Protein AF-A0A0Q4FA44-F1 (afdb_monomer_lite)

Secondary structure (DSSP, 8-state):
-PPPPPPPSSPPPEE-SSS-EE-SSPPPHHHHHHHHHHHHHSTTEEEEE-SSS-TT-EEEEETTB-S-SSGGG-SSTTSS--SEEE--TTT--EEE---HHHHHHHHHH-----------PPP-

Sequence (124 aa):
MQHTASREGSRPPVSTEGPQRQLSERSTPELWGRLLAEVFALPGVVEGHSAVSPPSSRAVHLEDRSVELRPETSLAPGHRLESVHLHGVSDTSIHACLPARRGAELRVSGSPVVTEPDSRSPGP

Foldseek 3Di:
DDDFAFDDDDDFDWDPPAPIFTDDPADALVVLVVVVVVLCVDPQWDWDADPRDPRQKIATAGNVQQDDPDQLCAPDRPGGRRQKMAHDNVGGDIHGRDDPVVVVVCNTRVDDDDDDDPPDDDDD

Radius of gyration: 16.21 Å; chains: 1; bounding box: 34×56×30 Å

Structure (mmCIF, N/CA/C/O backbone):
data_AF-A0A0Q4FA44-F1
#
_entry.id   AF-A0A0Q4FA44-F1
#
loop_
_atom_site.group_PDB
_atom_site.id
_atom_site.type_symbol
_atom_site.label_atom_id
_atom_site.label_alt_id
_atom_site.label_comp_id
_atom_site.label_asym_id
_atom_site.label_entity_id
_atom_site.label_seq_id
_atom_site.pdbx_PDB_ins_code
_atom_site.Cartn_x
_atom_site.Cartn_y
_atom_site.Cartn_z
_atom_site.occupancy
_atom_site.B_iso_or_equiv
_atom_site.auth_seq_id
_atom_site.auth_comp_id
_atom_site.auth_asym_id
_atom_site.auth_atom_id
_atom_site.pdbx_PDB_model_num
ATOM 1 N N . MET A 1 1 ? 14.617 -18.171 14.331 1.00 35.94 1 MET A N 1
ATOM 2 C CA . MET A 1 1 ? 14.837 -16.800 13.820 1.00 35.94 1 MET A CA 1
ATOM 3 C C . MET A 1 1 ? 15.358 -16.939 12.404 1.00 35.94 1 MET A C 1
ATOM 5 O O . MET A 1 1 ? 16.396 -17.559 12.240 1.00 35.94 1 MET A O 1
ATOM 9 N N . GLN A 1 2 ? 14.617 -16.484 11.395 1.00 43.69 2 GLN A N 1
ATOM 10 C CA . GLN A 1 2 ? 15.074 -16.529 10.003 1.00 43.69 2 GLN A CA 1
ATOM 11 C C . GLN A 1 2 ? 15.569 -15.127 9.634 1.00 43.69 2 GLN A C 1
ATOM 13 O O . GLN A 1 2 ? 14.825 -14.161 9.789 1.00 43.69 2 GLN A O 1
ATOM 18 N N . HIS A 1 3 ? 16.841 -15.010 9.249 1.00 43.84 3 HIS A N 1
ATOM 19 C CA . HIS A 1 3 ? 17.426 -13.762 8.761 1.00 43.84 3 HIS A CA 1
ATOM 20 C C . HIS A 1 3 ? 16.942 -13.509 7.332 1.00 43.84 3 HIS A C 1
ATOM 22 O O . HIS A 1 3 ? 17.128 -14.349 6.455 1.00 43.84 3 HIS A O 1
ATOM 28 N N . THR A 1 4 ? 16.330 -12.350 7.103 1.00 54.53 4 THR A N 1
ATOM 29 C CA . THR A 1 4 ? 16.088 -11.828 5.759 1.00 54.53 4 THR A CA 1
ATOM 30 C C . THR A 1 4 ? 17.407 -11.303 5.187 1.00 54.53 4 THR A C 1
ATOM 32 O O . THR A 1 4 ? 18.195 -10.686 5.906 1.00 54.53 4 THR A O 1
ATOM 35 N N . ALA A 1 5 ? 17.684 -11.581 3.911 1.00 59.22 5 ALA A N 1
ATOM 36 C CA . ALA A 1 5 ? 18.852 -11.023 3.234 1.00 59.22 5 ALA A CA 1
ATOM 37 C C . ALA A 1 5 ? 18.716 -9.494 3.131 1.00 59.22 5 ALA A C 1
ATOM 39 O O . ALA A 1 5 ? 17.612 -8.978 2.965 1.00 59.22 5 ALA A O 1
ATOM 40 N N . SER A 1 6 ? 19.829 -8.768 3.244 1.00 67.50 6 SER A N 1
ATOM 41 C CA . SER A 1 6 ? 19.837 -7.324 2.998 1.00 67.50 6 SER A CA 1
ATOM 42 C C . SER A 1 6 ? 19.511 -7.038 1.533 1.00 67.50 6 SER A C 1
ATOM 44 O O . SER A 1 6 ? 19.955 -7.766 0.646 1.00 67.50 6 SER A O 1
ATOM 46 N N . ARG A 1 7 ? 18.775 -5.955 1.270 1.00 70.56 7 ARG A N 1
ATOM 47 C CA . ARG A 1 7 ? 18.496 -5.509 -0.097 1.00 70.56 7 ARG A CA 1
ATOM 48 C C . ARG A 1 7 ? 19.800 -5.106 -0.782 1.00 70.56 7 ARG A C 1
ATOM 50 O O . ARG A 1 7 ? 20.504 -4.220 -0.296 1.00 70.56 7 ARG A O 1
ATOM 57 N N . GLU A 1 8 ? 20.089 -5.712 -1.924 1.00 72.25 8 GLU A N 1
ATOM 58 C CA . GLU A 1 8 ? 21.205 -5.302 -2.774 1.00 72.25 8 GLU A CA 1
ATOM 59 C C . GLU A 1 8 ? 20.810 -4.106 -3.660 1.00 72.25 8 GLU A C 1
ATOM 61 O O . GLU A 1 8 ? 19.656 -3.957 -4.061 1.00 72.25 8 GLU A O 1
ATOM 66 N N . GLY A 1 9 ? 21.778 -3.237 -3.965 1.00 75.19 9 GLY A N 1
ATOM 67 C CA . GLY A 1 9 ? 21.604 -2.105 -4.881 1.00 75.19 9 GLY A CA 1
ATOM 68 C C . GLY A 1 9 ? 21.220 -0.763 -4.237 1.00 75.19 9 GLY A C 1
ATOM 69 O O . GLY A 1 9 ? 20.848 -0.658 -3.064 1.00 75.19 9 GLY A O 1
ATOM 70 N N . SER A 1 10 ? 21.330 0.302 -5.036 1.00 78.12 10 SER A N 1
ATOM 71 C CA . SER A 1 10 ? 21.013 1.688 -4.656 1.00 78.12 10 SER A CA 1
ATOM 72 C C . SER A 1 10 ? 19.515 1.901 -4.466 1.00 78.12 10 SER A C 1
ATOM 74 O O . SER A 1 10 ? 18.706 1.181 -5.047 1.00 78.12 10 SER A O 1
ATOM 76 N N . ARG A 1 11 ? 19.117 2.875 -3.637 1.00 78.75 11 ARG A N 1
ATOM 77 C CA . ARG A 1 11 ? 17.696 3.219 -3.451 1.00 78.75 11 ARG A CA 1
ATOM 78 C C . ARG A 1 11 ? 17.055 3.536 -4.816 1.00 78.75 11 ARG A C 1
ATOM 80 O O . ARG A 1 11 ? 17.632 4.357 -5.532 1.00 78.75 11 ARG A O 1
ATOM 87 N N . PRO A 1 12 ? 15.883 2.964 -5.153 1.00 80.81 12 PRO A N 1
ATOM 88 C CA . PRO A 1 12 ? 15.258 3.217 -6.443 1.00 80.81 12 PRO A CA 1
ATOM 89 C C . PRO A 1 12 ? 14.901 4.704 -6.596 1.00 80.81 12 PRO A C 1
ATOM 91 O O . PRO A 1 12 ? 14.442 5.318 -5.621 1.00 80.81 12 PRO A O 1
ATOM 94 N N . PRO A 1 13 ? 15.071 5.301 -7.787 1.00 84.75 13 PRO A N 1
ATOM 95 C CA . PRO A 1 13 ? 14.519 6.609 -8.097 1.00 84.75 13 PRO A CA 1
ATOM 96 C C . PRO A 1 13 ? 12.993 6.622 -7.956 1.00 84.75 13 PRO A C 1
ATOM 98 O O . PRO A 1 13 ? 12.282 5.709 -8.389 1.00 84.75 13 PRO A O 1
ATOM 101 N N . VAL A 1 14 ? 12.493 7.713 -7.383 1.00 86.00 14 VAL A N 1
ATOM 102 C CA . VAL A 1 14 ? 11.065 8.004 -7.242 1.00 86.00 14 VAL A CA 1
ATOM 103 C C . VAL A 1 14 ? 10.779 9.378 -7.833 1.00 86.00 14 VAL A C 1
ATOM 105 O O . VAL A 1 14 ? 11.627 10.267 -7.759 1.00 86.00 14 VAL A O 1
ATOM 108 N N . SER A 1 15 ? 9.594 9.556 -8.410 1.00 83.44 15 SER A N 1
ATOM 109 C CA . SER A 1 15 ? 9.085 10.887 -8.741 1.00 83.44 15 SER A CA 1
ATOM 110 C C . SER A 1 15 ? 8.338 11.458 -7.545 1.00 83.44 15 SER A C 1
ATOM 112 O O . SER A 1 15 ? 7.604 10.733 -6.872 1.00 83.44 15 SER A O 1
ATOM 114 N N . THR A 1 16 ? 8.509 12.756 -7.317 1.00 81.62 16 THR A N 1
ATOM 115 C CA . THR A 1 16 ? 7.708 13.568 -6.390 1.00 81.62 16 THR A CA 1
ATOM 116 C C . THR A 1 16 ? 6.903 14.644 -7.124 1.00 81.62 16 T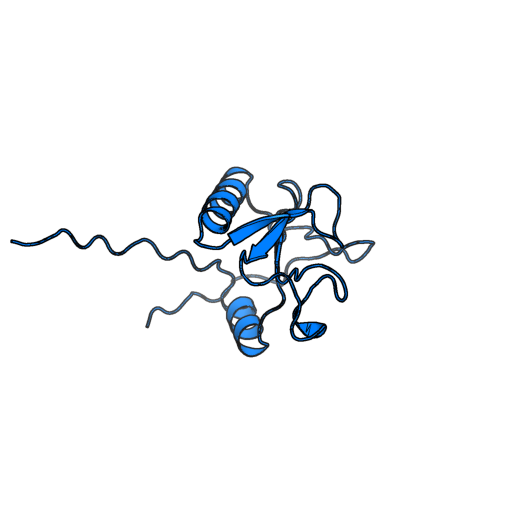HR A C 1
ATOM 118 O O . THR A 1 16 ? 6.307 15.507 -6.486 1.00 81.62 16 THR A O 1
ATOM 121 N N . GLU A 1 17 ? 6.904 14.632 -8.461 1.00 79.75 17 GLU A N 1
ATOM 122 C CA . GLU A 1 17 ? 6.010 15.470 -9.261 1.00 79.75 17 GLU A CA 1
ATOM 123 C C . GLU A 1 17 ? 4.610 14.841 -9.245 1.00 79.7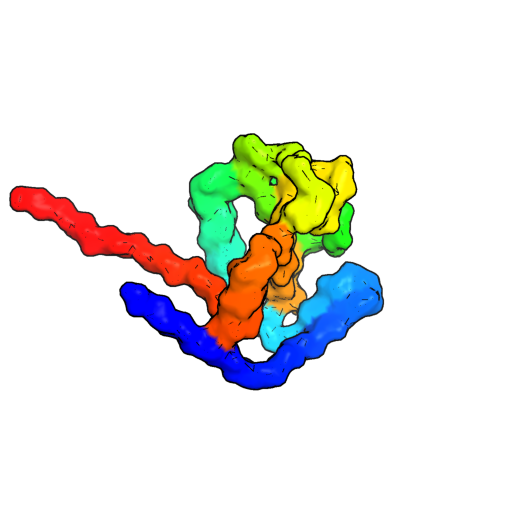5 17 GLU A C 1
ATOM 125 O O . GLU A 1 17 ? 4.351 13.839 -9.915 1.00 79.75 17 GLU A O 1
ATOM 130 N N . GLY A 1 18 ? 3.714 15.409 -8.433 1.00 76.50 18 GLY A N 1
ATOM 131 C CA . GLY A 1 18 ? 2.404 14.820 -8.136 1.00 76.50 18 GLY A CA 1
ATOM 132 C C . GLY A 1 18 ? 2.469 13.773 -7.011 1.00 76.50 18 GLY A C 1
ATOM 133 O O . GLY A 1 18 ? 3.371 13.836 -6.172 1.00 76.50 18 GLY A O 1
ATOM 134 N N . PRO A 1 19 ? 1.516 12.816 -6.947 1.00 77.06 19 PRO A N 1
ATOM 135 C CA . PRO A 1 19 ? 1.612 11.689 -6.021 1.00 77.06 19 PRO A CA 1
ATOM 136 C C . PRO A 1 19 ? 2.941 10.963 -6.221 1.00 77.06 19 PRO A C 1
ATOM 138 O O . PRO A 1 19 ? 3.358 10.774 -7.361 1.00 77.06 19 PRO A O 1
ATOM 141 N N . GLN A 1 20 ? 3.606 10.548 -5.142 1.00 82.38 20 GLN A N 1
ATOM 142 C CA . GLN A 1 20 ? 4.904 9.880 -5.258 1.00 82.38 20 GLN A CA 1
ATOM 143 C C . GLN A 1 20 ? 4.772 8.562 -6.049 1.00 82.38 20 GLN A C 1
ATOM 145 O O . GLN A 1 20 ? 3.878 7.768 -5.771 1.00 82.38 20 GLN A O 1
ATOM 150 N N . ARG A 1 21 ? 5.664 8.319 -7.022 1.00 82.06 21 ARG A N 1
ATOM 151 C CA . ARG A 1 21 ? 5.656 7.126 -7.906 1.00 82.06 21 ARG A CA 1
ATOM 152 C C . ARG A 1 21 ? 7.036 6.487 -7.982 1.00 82.06 21 ARG A C 1
ATOM 154 O O . ARG A 1 21 ? 8.039 7.204 -7.935 1.00 82.06 21 ARG A O 1
ATOM 161 N N . GLN A 1 22 ? 7.110 5.174 -8.186 1.00 84.56 22 GLN A N 1
ATOM 162 C CA . GLN A 1 22 ? 8.384 4.492 -8.415 1.00 84.56 22 GLN A CA 1
ATOM 163 C C . GLN A 1 22 ? 8.766 4.505 -9.908 1.00 84.56 22 GLN A C 1
ATOM 165 O O . GLN A 1 22 ? 7.947 4.200 -10.775 1.00 84.56 22 GLN A O 1
ATOM 170 N N . LEU A 1 23 ? 10.015 4.869 -10.228 1.00 86.06 23 LEU A N 1
ATOM 171 C CA . LEU A 1 23 ? 10.464 5.026 -11.623 1.00 86.06 23 LEU A CA 1
ATOM 172 C C . LEU A 1 23 ? 11.157 3.773 -12.189 1.00 86.06 23 LEU A C 1
ATOM 174 O O . LEU A 1 23 ? 11.079 3.511 -13.392 1.00 86.06 23 LEU A O 1
ATOM 178 N N . SER A 1 24 ? 11.780 2.958 -11.338 1.00 85.88 24 SER A N 1
ATOM 179 C CA . SER A 1 24 ? 12.496 1.723 -11.707 1.00 85.88 24 SER A CA 1
ATOM 180 C C . SER A 1 24 ? 12.184 0.576 -10.742 1.00 85.88 24 SER A C 1
ATOM 182 O O . SER A 1 24 ? 11.430 0.767 -9.803 1.00 85.88 24 SER A O 1
ATOM 184 N N . GLU A 1 25 ? 12.737 -0.624 -10.952 1.00 86.12 25 GLU A N 1
ATOM 185 C CA . GLU A 1 25 ? 12.565 -1.771 -10.026 1.00 86.12 25 GLU A CA 1
ATOM 186 C C . GLU A 1 25 ? 11.090 -2.154 -9.776 1.00 86.12 25 GLU A C 1
ATOM 188 O O . GLU A 1 25 ? 10.710 -2.602 -8.697 1.00 86.12 25 GLU A O 1
ATOM 193 N N . ARG A 1 26 ? 10.239 -1.939 -10.785 1.00 88.94 26 ARG A N 1
ATOM 194 C CA . ARG A 1 26 ? 8.817 -2.289 -10.751 1.00 88.94 26 ARG A CA 1
ATOM 195 C C . ARG A 1 26 ? 8.649 -3.803 -10.866 1.00 88.94 26 ARG A C 1
ATOM 197 O O . ARG A 1 26 ? 9.411 -4.460 -11.579 1.00 88.94 26 ARG A O 1
ATOM 204 N N . SER A 1 27 ? 7.653 -4.349 -10.178 1.00 90.38 27 SER A N 1
ATOM 205 C CA . SER A 1 27 ? 7.333 -5.776 -10.253 1.00 90.38 27 SER A CA 1
ATOM 206 C C . SER A 1 27 ? 6.790 -6.142 -11.632 1.00 90.38 27 SER A C 1
ATOM 208 O O . SER A 1 27 ? 6.184 -5.314 -12.314 1.00 90.38 27 SER A O 1
ATOM 210 N N . THR A 1 28 ? 6.953 -7.405 -12.034 1.00 94.12 28 THR A N 1
ATOM 211 C CA . THR A 1 28 ? 6.196 -7.911 -13.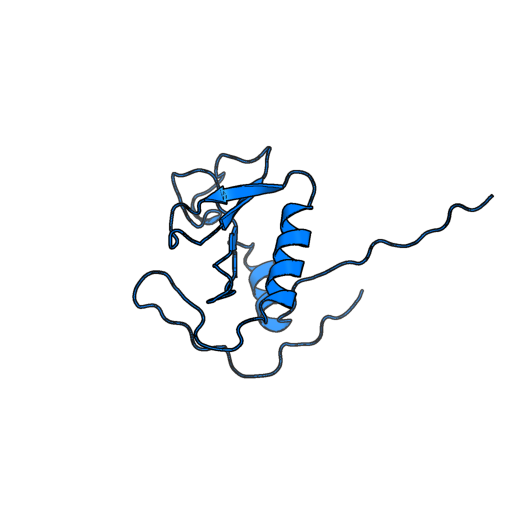184 1.00 94.12 28 THR A CA 1
ATOM 212 C C . THR A 1 28 ? 4.700 -7.940 -12.845 1.00 94.12 28 THR A C 1
ATOM 214 O O . THR A 1 28 ? 4.348 -8.074 -11.663 1.00 94.12 28 THR A O 1
ATOM 217 N N . PRO A 1 29 ? 3.803 -7.849 -13.844 1.00 94.81 29 PRO A N 1
ATOM 218 C CA . PRO A 1 29 ? 2.364 -7.949 -13.616 1.00 94.81 29 PRO A CA 1
ATOM 219 C C . PRO A 1 29 ? 1.951 -9.202 -12.839 1.00 94.81 29 PRO A C 1
ATOM 221 O O . PRO A 1 29 ? 1.081 -9.136 -11.974 1.00 94.81 29 PRO A O 1
ATOM 224 N N . GLU A 1 30 ? 2.612 -10.331 -13.094 1.00 95.62 30 GLU A N 1
ATOM 225 C CA . GLU A 1 30 ? 2.325 -11.615 -12.454 1.00 95.62 30 GLU A CA 1
ATOM 226 C C . GLU A 1 30 ? 2.699 -11.594 -10.970 1.00 95.62 30 GLU A C 1
ATOM 228 O O . GLU A 1 30 ? 1.927 -12.056 -10.131 1.00 95.62 30 GLU A O 1
ATOM 233 N N . LEU A 1 31 ? 3.871 -11.046 -10.628 1.00 95.12 31 LEU A N 1
ATOM 234 C CA . LEU A 1 31 ? 4.292 -10.922 -9.232 1.00 95.12 31 LEU A CA 1
ATOM 235 C C . LEU A 1 31 ? 3.395 -9.938 -8.473 1.00 95.12 31 LEU A C 1
ATOM 237 O O . LEU A 1 31 ? 2.988 -10.223 -7.347 1.00 95.12 31 LEU A O 1
ATOM 241 N N . TRP A 1 32 ? 3.051 -8.817 -9.107 1.00 95.31 32 TRP A N 1
ATOM 242 C CA . TRP A 1 32 ? 2.152 -7.821 -8.534 1.00 95.31 32 TRP A CA 1
ATOM 243 C C . TRP A 1 32 ? 0.749 -8.385 -8.283 1.00 95.31 32 TRP A C 1
ATOM 245 O O . TRP A 1 32 ? 0.180 -8.195 -7.209 1.00 95.31 32 TRP A O 1
ATOM 255 N N . GLY A 1 33 ? 0.214 -9.138 -9.248 1.00 95.88 33 GLY A N 1
ATOM 256 C CA . GLY A 1 33 ? -1.075 -9.813 -9.125 1.00 95.88 33 GLY A CA 1
ATOM 257 C C . GLY A 1 33 ? -1.103 -10.825 -7.980 1.00 95.88 33 GLY A C 1
ATOM 258 O O . GLY A 1 33 ? -2.061 -10.830 -7.209 1.00 95.88 33 GLY A O 1
ATOM 259 N N . ARG A 1 34 ? -0.038 -11.625 -7.816 1.00 97.31 34 ARG A N 1
ATOM 260 C CA . ARG A 1 34 ? 0.081 -12.555 -6.678 1.00 97.31 34 ARG A CA 1
ATOM 261 C C . ARG A 1 34 ? 0.091 -11.820 -5.343 1.00 97.31 34 ARG A C 1
ATOM 263 O O . ARG A 1 34 ? -0.664 -12.189 -4.457 1.00 97.31 34 ARG A O 1
ATOM 270 N N . LEU A 1 35 ? 0.883 -10.755 -5.212 1.00 95.12 35 LEU A N 1
ATOM 271 C CA . LEU A 1 35 ? 0.909 -9.964 -3.981 1.00 95.12 35 LEU A CA 1
ATOM 272 C C . LEU A 1 35 ? -0.476 -9.401 -3.634 1.00 95.12 35 LEU A C 1
ATOM 274 O O . LEU A 1 35 ? -0.893 -9.484 -2.484 1.00 95.12 35 LEU A O 1
ATOM 278 N N . LEU A 1 36 ? -1.187 -8.836 -4.614 1.00 95.50 36 LEU A N 1
ATOM 279 C CA . LEU A 1 36 ? -2.539 -8.316 -4.400 1.00 95.50 36 LEU A CA 1
ATOM 280 C C . LEU A 1 36 ? -3.493 -9.421 -3.934 1.00 95.50 36 LEU A C 1
ATOM 282 O O . LEU A 1 36 ? -4.247 -9.203 -2.989 1.00 95.50 36 LEU A O 1
ATOM 286 N N . ALA A 1 37 ? -3.446 -10.590 -4.577 1.00 96.19 37 ALA A N 1
ATOM 287 C CA . ALA A 1 37 ? -4.270 -11.732 -4.196 1.00 96.19 37 ALA A CA 1
ATOM 288 C C . ALA A 1 37 ? -4.011 -12.152 -2.741 1.00 96.19 37 ALA A C 1
ATOM 290 O O . ALA A 1 37 ? -4.962 -12.286 -1.979 1.00 96.19 37 ALA A O 1
ATOM 291 N N . GLU A 1 38 ? -2.743 -12.265 -2.337 1.00 97.25 38 GLU A N 1
ATOM 292 C CA . GLU A 1 38 ? -2.370 -12.615 -0.961 1.00 97.25 38 GLU A CA 1
ATOM 293 C C . GLU A 1 38 ? -2.806 -11.545 0.049 1.00 97.25 38 GLU A C 1
ATOM 295 O O . GLU A 1 38 ? -3.421 -11.863 1.063 1.00 97.25 38 GLU A O 1
ATOM 300 N N . VAL A 1 39 ? -2.547 -10.261 -0.232 1.00 96.00 39 VAL A N 1
ATOM 301 C CA . VAL A 1 39 ? -2.906 -9.153 0.674 1.00 96.00 39 VAL A CA 1
ATOM 302 C C . VAL A 1 39 ? -4.411 -9.103 0.927 1.00 96.00 39 VAL A C 1
ATOM 304 O O . VAL A 1 39 ? -4.826 -8.950 2.074 1.00 96.00 39 VAL A O 1
ATOM 307 N N . PHE A 1 40 ? -5.229 -9.237 -0.118 1.00 96.12 40 PHE A N 1
ATOM 308 C CA . PHE A 1 40 ? -6.687 -9.166 0.015 1.00 96.12 40 PHE A CA 1
ATOM 309 C C . PHE A 1 40 ? -7.334 -10.493 0.433 1.00 96.12 40 PHE A C 1
ATOM 311 O O . PHE A 1 40 ? -8.516 -10.503 0.761 1.00 96.12 40 PHE A O 1
ATOM 318 N N . ALA A 1 41 ? -6.578 -11.592 0.474 1.00 96.81 41 ALA A N 1
ATOM 319 C CA . ALA A 1 41 ? -7.012 -12.841 1.096 1.00 96.81 41 ALA A CA 1
ATOM 320 C C . ALA A 1 41 ? -6.812 -12.852 2.624 1.00 96.81 41 ALA A C 1
ATOM 322 O O . ALA A 1 41 ? -7.333 -13.742 3.301 1.00 96.81 41 ALA A O 1
ATOM 323 N N . LEU A 1 42 ? -6.068 -11.889 3.187 1.00 96.69 42 LEU A N 1
ATOM 324 C CA . LEU A 1 42 ? -5.843 -11.813 4.629 1.00 96.69 42 LEU A CA 1
ATOM 325 C C . LEU A 1 42 ? -7.168 -11.588 5.389 1.00 96.69 42 LEU A C 1
ATOM 327 O O . LEU A 1 42 ? -7.934 -10.689 5.035 1.00 96.69 42 LEU A O 1
ATOM 331 N N . PRO A 1 43 ? -7.436 -12.345 6.472 1.00 96.19 43 PRO A N 1
ATOM 332 C CA . PRO A 1 43 ? -8.647 -12.164 7.267 1.00 96.19 43 PRO A CA 1
ATOM 333 C C . PRO A 1 43 ? -8.792 -10.735 7.799 1.00 96.19 43 PRO A C 1
ATOM 335 O O . PRO A 1 43 ? -7.848 -10.169 8.353 1.00 96.19 43 PRO A O 1
ATOM 338 N N . GLY A 1 44 ? -9.992 -10.171 7.660 1.00 95.12 44 GLY A N 1
ATOM 339 C CA . GLY A 1 44 ? -10.301 -8.817 8.115 1.00 95.12 44 GLY A CA 1
ATOM 340 C C . GLY A 1 44 ? -9.726 -7.706 7.233 1.00 95.12 44 GLY A C 1
ATOM 341 O O . GLY A 1 44 ? -9.813 -6.543 7.626 1.00 95.12 44 GLY A O 1
ATOM 342 N N . VAL A 1 45 ? -9.147 -8.029 6.070 1.00 96.31 45 VAL A N 1
ATOM 343 C CA . VAL A 1 45 ? -8.715 -7.046 5.071 1.00 96.31 45 VAL A CA 1
ATOM 344 C C . VAL A 1 45 ? -9.807 -6.830 4.024 1.00 96.31 45 VAL A C 1
ATOM 346 O O . VAL A 1 45 ? -10.350 -7.776 3.465 1.00 96.31 45 VAL A O 1
ATOM 349 N N . VAL A 1 46 ? -10.092 -5.565 3.719 1.00 95.31 46 VAL A N 1
ATOM 350 C CA . VAL A 1 46 ? -11.045 -5.141 2.686 1.00 95.31 46 VAL A CA 1
ATOM 351 C C . VAL A 1 46 ? -10.351 -4.232 1.687 1.00 95.31 46 VAL A C 1
ATOM 353 O O . VAL A 1 46 ? -9.510 -3.403 2.039 1.00 95.31 46 VAL A O 1
ATOM 356 N N . GLU A 1 47 ? -10.739 -4.360 0.428 1.00 95.50 47 GLU A N 1
ATOM 357 C CA . GLU A 1 47 ? -10.333 -3.446 -0.627 1.00 95.50 47 GLU A CA 1
ATOM 358 C C . GLU A 1 47 ? -11.177 -2.165 -0.632 1.00 95.50 47 GLU A C 1
ATOM 360 O O . GLU A 1 47 ? -12.405 -2.207 -0.552 1.00 95.50 47 GLU A O 1
ATOM 365 N N . GLY A 1 48 ? -10.516 -1.017 -0.788 1.00 92.81 48 GLY A N 1
ATOM 366 C CA . GLY A 1 48 ? -11.170 0.261 -1.061 1.00 92.81 48 GLY A CA 1
ATOM 367 C C . GLY A 1 48 ? -10.446 1.078 -2.126 1.00 92.81 48 GLY A C 1
ATOM 368 O O . GLY A 1 48 ? -9.381 0.703 -2.616 1.00 92.81 48 GLY A O 1
ATOM 369 N N . HIS A 1 49 ? -11.015 2.233 -2.460 1.00 91.62 49 HIS A N 1
ATOM 370 C CA . HIS A 1 49 ? -10.321 3.244 -3.258 1.00 91.62 49 HIS A CA 1
ATOM 371 C C . HIS A 1 49 ? -9.435 4.090 -2.344 1.00 91.62 49 HIS A C 1
ATOM 373 O O . HIS A 1 49 ? -9.871 4.473 -1.258 1.00 91.62 49 HIS A O 1
ATOM 379 N N . SER A 1 50 ? -8.215 4.397 -2.788 1.00 90.94 50 SER A N 1
ATOM 380 C CA . SER A 1 50 ? -7.361 5.341 -2.060 1.00 90.94 50 SER A CA 1
ATOM 381 C C . SER A 1 50 ? -7.939 6.755 -2.106 1.00 90.94 50 SER A C 1
ATOM 383 O O . SER A 1 50 ? -8.390 7.213 -3.157 1.00 90.94 50 SER A O 1
ATOM 385 N N . ALA A 1 51 ? -7.895 7.457 -0.974 1.00 88.94 51 ALA A N 1
ATOM 386 C CA . ALA A 1 51 ? -8.369 8.837 -0.870 1.00 88.94 51 ALA A CA 1
ATOM 387 C C . ALA A 1 51 ? -7.350 9.874 -1.385 1.00 88.94 51 ALA A C 1
ATOM 389 O O . ALA A 1 51 ? -7.720 11.018 -1.644 1.00 88.94 51 ALA A O 1
ATOM 390 N N . VAL A 1 52 ? -6.075 9.492 -1.523 1.00 82.12 52 VAL A N 1
ATOM 391 C CA . VAL A 1 52 ? -4.949 10.417 -1.782 1.00 82.12 52 VAL A CA 1
ATOM 392 C C . VAL A 1 52 ? -4.111 10.060 -3.012 1.00 82.12 52 VAL A C 1
ATOM 394 O O . VAL A 1 52 ? -3.207 10.813 -3.379 1.00 82.12 52 VAL A O 1
ATOM 397 N N . SER A 1 53 ? -4.405 8.936 -3.664 1.00 78.38 53 SER A N 1
ATOM 398 C CA . SER A 1 53 ? -3.634 8.423 -4.801 1.00 78.38 53 SER A CA 1
ATOM 399 C C . SER A 1 53 ? -4.441 8.412 -6.106 1.00 78.38 53 SER A C 1
ATOM 401 O O . SER A 1 53 ? -5.650 8.650 -6.090 1.00 78.38 53 SER A O 1
ATOM 403 N N . PRO A 1 54 ? -3.794 8.181 -7.270 1.00 78.12 54 PRO A N 1
ATOM 404 C CA . PRO A 1 54 ? -4.488 8.139 -8.554 1.00 78.12 54 PRO A CA 1
ATOM 405 C C . PRO A 1 54 ? -5.663 7.144 -8.572 1.00 78.12 54 PRO A C 1
ATOM 407 O O . PRO A 1 54 ? -5.648 6.180 -7.809 1.00 78.12 54 PRO A O 1
ATOM 410 N N . PRO A 1 55 ? -6.628 7.283 -9.502 1.00 80.75 55 PRO A N 1
ATOM 411 C CA . PRO A 1 55 ? -7.849 6.465 -9.526 1.00 80.75 55 PRO A CA 1
ATOM 412 C C . PRO A 1 55 ? -7.629 4.946 -9.569 1.00 80.75 55 PRO A C 1
ATOM 414 O O . PRO A 1 55 ? -8.489 4.185 -9.147 1.00 80.75 55 PRO A O 1
ATOM 417 N N . SER A 1 56 ? -6.485 4.490 -10.085 1.00 81.50 56 SER A N 1
ATOM 418 C CA . SER A 1 56 ? -6.123 3.070 -10.134 1.00 81.50 56 SER A CA 1
ATOM 419 C C . SER A 1 56 ? -5.590 2.508 -8.811 1.00 81.50 56 SER A C 1
ATOM 421 O O . SER A 1 56 ? -5.260 1.324 -8.753 1.00 81.50 56 SER A O 1
ATOM 423 N N . SER A 1 57 ? -5.393 3.348 -7.794 1.00 89.56 57 SER A N 1
ATOM 424 C CA . SER A 1 57 ? -4.790 2.950 -6.525 1.00 89.56 57 SER A CA 1
ATOM 425 C C . SER A 1 57 ? -5.827 2.381 -5.563 1.00 89.56 57 SER A C 1
ATOM 427 O O . SER A 1 57 ? -6.922 2.920 -5.392 1.00 89.56 57 SER A O 1
ATOM 429 N N . ARG A 1 58 ? -5.444 1.291 -4.902 1.00 94.50 58 ARG A N 1
ATOM 430 C CA . ARG A 1 58 ? -6.301 0.512 -4.005 1.00 94.50 58 ARG A CA 1
ATOM 431 C C . ARG A 1 58 ? -5.847 0.726 -2.568 1.00 94.50 58 ARG A C 1
ATOM 433 O O . ARG A 1 58 ? -4.670 0.531 -2.262 1.00 94.50 58 ARG A O 1
ATOM 440 N N . ALA A 1 59 ? -6.762 1.115 -1.694 1.00 94.69 59 ALA A N 1
ATOM 441 C CA . ALA A 1 59 ? -6.526 1.156 -0.259 1.00 94.69 59 ALA A CA 1
ATOM 442 C C . ALA A 1 59 ? -6.694 -0.244 0.345 1.00 94.69 59 ALA A C 1
ATOM 444 O O . ALA A 1 59 ? -7.604 -0.989 -0.031 1.00 94.69 59 ALA A O 1
ATOM 445 N N . VAL A 1 60 ? -5.823 -0.585 1.295 1.00 95.69 60 VAL A N 1
ATOM 446 C CA . VAL A 1 60 ? -5.931 -1.806 2.102 1.00 95.69 60 VAL A CA 1
ATOM 447 C C . VAL A 1 60 ? -6.514 -1.411 3.448 1.00 95.69 60 VAL A C 1
ATOM 449 O O . VAL A 1 60 ? -5.883 -0.723 4.253 1.00 95.69 60 VAL A O 1
ATOM 452 N N . HIS A 1 61 ? -7.750 -1.817 3.678 1.00 94.38 61 HIS A N 1
ATOM 453 C CA . HIS A 1 61 ? -8.518 -1.447 4.848 1.00 94.38 61 HIS A CA 1
ATOM 454 C C . HIS A 1 61 ? -8.663 -2.622 5.803 1.00 94.38 61 HIS A C 1
ATOM 456 O O . HIS A 1 61 ? -8.731 -3.762 5.369 1.00 94.38 61 HIS A O 1
ATOM 462 N N . LEU A 1 62 ? -8.780 -2.340 7.099 1.00 93.06 62 LEU A N 1
ATOM 463 C CA . LEU A 1 62 ? -9.219 -3.331 8.078 1.00 93.06 62 LEU A CA 1
ATOM 464 C C . LEU A 1 62 ? -10.732 -3.203 8.299 1.00 93.06 62 LEU A C 1
ATOM 466 O O . LEU A 1 62 ? -11.244 -2.078 8.385 1.00 93.06 62 LEU A O 1
ATOM 470 N N . GLU A 1 63 ? -11.444 -4.330 8.367 1.00 92.75 63 GLU A N 1
ATOM 471 C CA . GLU A 1 63 ? -12.901 -4.395 8.589 1.00 92.75 63 GLU A CA 1
ATOM 472 C C . GLU A 1 63 ? -13.307 -3.685 9.883 1.00 92.75 63 GLU A C 1
ATOM 474 O O . GLU A 1 63 ? -14.209 -2.848 9.886 1.00 92.75 63 GLU A O 1
ATOM 479 N N . ASP A 1 64 ? -12.591 -3.970 10.970 1.00 91.12 64 ASP A N 1
ATOM 480 C CA . ASP A 1 64 ? -12.881 -3.475 12.317 1.00 91.12 64 ASP A CA 1
ATOM 481 C C . ASP A 1 64 ? -12.211 -2.125 12.630 1.00 91.12 64 ASP A C 1
ATOM 483 O O . ASP A 1 64 ? -12.379 -1.577 13.723 1.00 91.12 64 ASP A O 1
ATOM 487 N N . ARG A 1 65 ? -11.442 -1.573 11.681 1.00 86.00 65 ARG A N 1
ATOM 488 C CA . ARG A 1 65 ? -10.622 -0.366 11.861 1.00 86.00 65 ARG A CA 1
ATOM 489 C C . ARG A 1 65 ? -10.848 0.637 10.731 1.00 86.00 65 ARG A C 1
ATOM 491 O O . ARG A 1 65 ? -10.072 0.750 9.782 1.00 86.00 65 ARG A O 1
ATOM 498 N N . SER A 1 66 ? -11.936 1.394 10.849 1.00 83.75 66 SER A N 1
ATOM 499 C CA . SER A 1 66 ? -12.277 2.473 9.913 1.00 83.75 66 SER A CA 1
ATOM 500 C C . SER A 1 66 ? -11.761 3.847 10.342 1.00 83.75 66 SER A C 1
ATOM 502 O O . SER A 1 66 ? -11.513 4.685 9.480 1.00 83.75 66 SER A O 1
ATOM 504 N N . VAL A 1 67 ? -11.582 4.082 11.644 1.00 87.81 67 VAL A N 1
ATOM 505 C CA . VAL A 1 67 ? -11.192 5.385 12.200 1.00 87.81 67 VAL A CA 1
ATOM 506 C C . VAL A 1 67 ? -9.718 5.367 12.582 1.00 87.81 67 VAL A C 1
ATOM 508 O O . VAL A 1 67 ? -9.245 4.436 13.239 1.00 87.81 67 VAL A O 1
ATOM 511 N N . GLU A 1 68 ? -8.989 6.402 12.175 1.00 86.25 68 GLU A N 1
ATOM 512 C CA . GLU A 1 68 ? -7.606 6.580 12.598 1.00 86.25 68 GLU A CA 1
ATOM 513 C C . GLU A 1 68 ? -7.524 6.898 14.095 1.00 86.25 68 GLU A C 1
ATOM 515 O O . GLU A 1 68 ? -8.285 7.698 14.632 1.00 86.25 68 GLU A O 1
ATOM 520 N N . LEU A 1 69 ? -6.577 6.266 14.789 1.00 85.44 69 LEU A N 1
ATOM 521 C CA . LEU A 1 69 ? -6.309 6.589 16.193 1.00 85.44 69 LEU A CA 1
ATOM 522 C C . LEU A 1 69 ? -5.452 7.847 16.322 1.00 85.44 69 LEU A C 1
ATOM 524 O O . LEU A 1 69 ? -5.529 8.551 17.328 1.00 85.44 69 LEU A O 1
ATOM 528 N N . ARG A 1 70 ? -4.587 8.078 15.329 1.00 88.56 70 ARG A N 1
ATOM 529 C CA . ARG A 1 70 ? -3.698 9.233 15.228 1.00 88.56 70 ARG A CA 1
ATOM 530 C C . ARG A 1 70 ? -3.458 9.566 13.751 1.00 88.56 70 ARG A C 1
ATOM 532 O O . ARG A 1 70 ? -3.249 8.616 12.987 1.00 88.56 70 ARG A O 1
ATOM 539 N N . PRO A 1 71 ? -3.403 10.852 13.367 1.00 87.94 71 PRO A N 1
ATOM 540 C CA . PRO A 1 71 ? -3.171 11.268 11.983 1.00 87.94 71 PRO A CA 1
ATOM 541 C C . PRO A 1 71 ? -1.931 10.633 11.345 1.00 87.94 71 PRO A C 1
ATOM 543 O O . PRO A 1 71 ? -1.945 10.251 10.181 1.00 87.94 71 PRO A O 1
ATOM 546 N N . GLU A 1 72 ? -0.857 10.431 12.113 1.00 89.12 72 GLU A N 1
ATOM 547 C CA . GLU A 1 72 ? 0.419 9.925 11.583 1.00 89.12 72 GLU A CA 1
ATOM 548 C C . GLU A 1 72 ? 0.368 8.437 11.192 1.00 89.12 72 GLU A C 1
ATOM 550 O O . GLU A 1 72 ? 1.332 7.895 10.651 1.00 89.12 72 GLU A O 1
ATOM 555 N N . THR A 1 73 ? -0.741 7.755 11.489 1.00 90.31 73 THR A N 1
ATOM 556 C CA . THR A 1 73 ? -0.961 6.347 11.129 1.00 90.31 73 THR A CA 1
ATOM 557 C C . THR A 1 73 ? -1.705 6.173 9.808 1.00 90.31 73 THR A C 1
ATOM 559 O O . THR A 1 73 ? -1.840 5.042 9.339 1.00 90.31 73 THR A O 1
ATOM 562 N N . SER A 1 74 ? -2.154 7.272 9.198 1.00 92.56 74 SER A N 1
ATOM 563 C CA . SER A 1 74 ? -2.916 7.279 7.954 1.00 92.56 74 SER A CA 1
ATOM 564 C C . SER A 1 74 ? -2.164 8.034 6.863 1.00 92.56 74 SER A C 1
ATOM 566 O O . SER A 1 74 ? -1.564 9.080 7.106 1.00 92.56 74 SER A O 1
ATOM 568 N N . LEU A 1 75 ? -2.214 7.513 5.6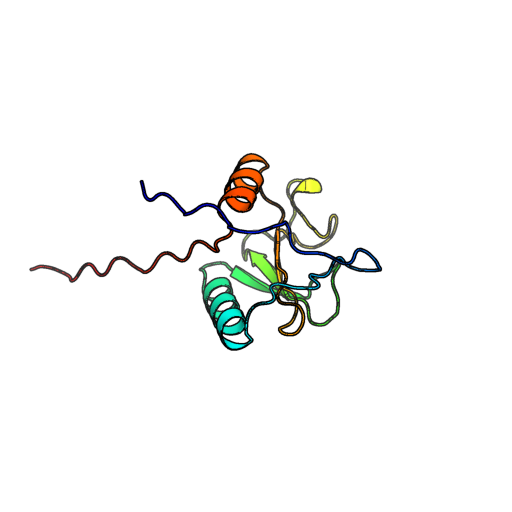39 1.00 90.00 75 LEU A N 1
ATOM 569 C CA . LEU A 1 75 ? -1.789 8.230 4.433 1.00 90.00 75 LEU A CA 1
ATOM 570 C C . LEU A 1 75 ? -2.819 9.292 4.020 1.00 90.00 75 LEU A C 1
ATOM 572 O O . LEU A 1 75 ? -2.481 10.215 3.283 1.00 90.00 75 LEU A O 1
ATOM 576 N N . ALA A 1 76 ? -4.051 9.179 4.524 1.00 89.88 76 ALA A N 1
ATOM 577 C CA . ALA A 1 76 ? -5.150 10.107 4.296 1.00 89.88 76 ALA A CA 1
ATOM 578 C C . ALA A 1 76 ? -5.768 10.564 5.636 1.00 89.88 76 ALA A C 1
ATOM 580 O O . ALA A 1 76 ? -6.853 10.096 6.001 1.00 89.88 76 ALA A O 1
ATOM 581 N N . PRO A 1 77 ? -5.087 11.429 6.415 1.00 90.38 77 PRO A N 1
ATOM 582 C CA . PRO A 1 77 ? -5.629 11.932 7.675 1.00 90.38 77 PRO A CA 1
ATOM 583 C C . PRO A 1 77 ? -6.992 12.610 7.502 1.00 90.38 77 PRO A C 1
ATOM 585 O O . PRO A 1 77 ? -7.208 13.338 6.532 1.00 90.38 77 PRO A O 1
ATOM 588 N N . GLY A 1 78 ? -7.917 12.372 8.434 1.00 89.12 78 GLY A N 1
ATOM 589 C CA . GLY A 1 78 ? -9.298 12.872 8.366 1.00 89.12 78 GLY A CA 1
ATOM 590 C C . GLY A 1 78 ? -10.248 12.083 7.451 1.00 89.12 78 GLY A C 1
ATOM 591 O O . GLY A 1 78 ? -11.437 12.402 7.399 1.00 89.12 78 GLY A O 1
ATOM 592 N N . HIS A 1 79 ? -9.766 11.046 6.762 1.00 88.69 79 HIS A N 1
ATOM 593 C CA . HIS A 1 79 ? -10.586 10.094 6.006 1.00 88.69 79 HIS A CA 1
ATOM 594 C C . HIS A 1 79 ? -10.698 8.748 6.747 1.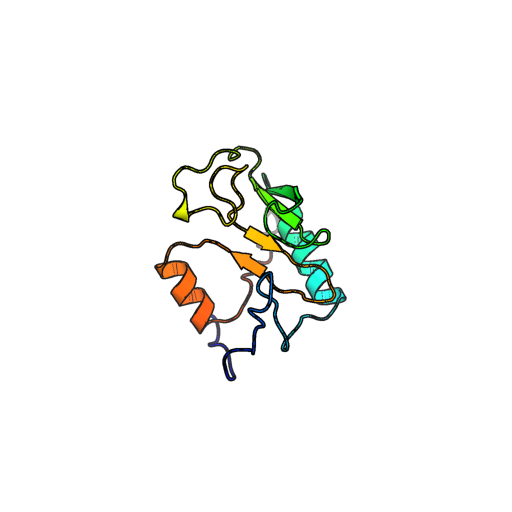00 88.69 79 HIS A C 1
ATOM 596 O O . HIS A 1 79 ? -10.289 8.606 7.901 1.00 88.69 79 HIS A O 1
ATOM 602 N N . ARG A 1 80 ? -11.267 7.730 6.084 1.00 90.38 80 ARG A N 1
ATOM 603 C CA . ARG A 1 80 ? -11.169 6.342 6.555 1.00 90.38 80 ARG A CA 1
ATOM 604 C C . ARG A 1 80 ? -9.688 5.971 6.677 1.00 90.38 80 ARG A C 1
ATOM 606 O O . ARG A 1 80 ? -8.916 6.276 5.773 1.00 90.38 80 ARG A O 1
ATOM 613 N N . LEU A 1 81 ? -9.315 5.282 7.755 1.00 92.06 81 LEU A N 1
ATOM 614 C CA . LEU A 1 81 ? -7.941 4.842 7.995 1.00 92.06 81 LEU A CA 1
ATOM 615 C C . LEU A 1 81 ? -7.375 4.113 6.767 1.00 92.06 81 LEU A C 1
ATOM 617 O O . LEU A 1 81 ? -7.859 3.043 6.374 1.00 92.06 81 LEU A O 1
ATOM 621 N N . GLU A 1 82 ? -6.326 4.704 6.199 1.00 92.50 82 GLU A N 1
ATOM 622 C CA . GLU A 1 82 ? -5.588 4.207 5.042 1.00 92.50 82 GLU A CA 1
ATOM 623 C C . GLU A 1 82 ? -4.116 4.081 5.440 1.00 92.50 82 GLU A C 1
ATOM 625 O O . GLU A 1 82 ? -3.284 4.934 5.136 1.00 92.50 82 GLU A O 1
ATOM 630 N N . SER A 1 83 ? -3.791 3.034 6.198 1.00 90.88 83 SER A N 1
ATOM 631 C CA . SER A 1 83 ? -2.409 2.776 6.615 1.00 90.88 83 SER A CA 1
ATOM 632 C C . SER A 1 83 ? -1.550 2.233 5.476 1.00 90.88 83 SER A C 1
ATOM 634 O O . SER A 1 83 ? -0.328 2.334 5.544 1.00 90.88 83 SER A O 1
ATOM 636 N N . VAL A 1 84 ? -2.169 1.662 4.439 1.00 93.88 84 VAL A N 1
ATOM 637 C CA . VAL A 1 84 ? -1.498 1.117 3.259 1.00 93.88 84 VAL A CA 1
ATOM 638 C C . VAL A 1 84 ? -2.325 1.417 2.011 1.00 93.88 84 VAL A C 1
ATOM 640 O O . VAL A 1 84 ? -3.539 1.199 2.001 1.00 93.88 84 VAL A O 1
ATOM 643 N N . HIS A 1 85 ? -1.659 1.830 0.933 1.00 94.12 85 HIS A N 1
ATOM 644 C CA . HIS A 1 85 ? -2.231 1.754 -0.408 1.00 94.12 85 HIS A CA 1
ATOM 645 C C . HIS A 1 85 ? -1.262 1.159 -1.421 1.00 94.12 85 HIS A C 1
ATOM 647 O O . HIS A 1 85 ? -0.037 1.180 -1.260 1.00 94.12 85 HIS A O 1
ATOM 653 N N . LEU A 1 86 ? -1.854 0.635 -2.486 1.00 93.94 86 LEU A N 1
ATOM 654 C CA . LEU A 1 86 ? -1.207 -0.133 -3.534 1.00 93.94 86 LEU A CA 1
ATOM 655 C C . LEU A 1 86 ? -1.466 0.565 -4.867 1.00 93.94 86 LEU A C 1
ATOM 657 O O . LEU A 1 86 ? -2.618 0.848 -5.207 1.00 93.94 86 LEU A O 1
ATOM 661 N N . HIS A 1 87 ? -0.412 0.859 -5.623 1.00 91.94 87 HIS A N 1
ATOM 662 C CA . HIS A 1 87 ? -0.566 1.455 -6.946 1.00 91.94 87 HIS A CA 1
ATOM 663 C C . HIS A 1 87 ? -0.966 0.423 -8.010 1.00 91.94 87 HIS A C 1
ATOM 665 O O . HIS A 1 87 ? -0.880 -0.787 -7.825 1.00 91.94 87 HIS A O 1
ATOM 671 N N . GLY A 1 88 ? -1.413 0.902 -9.170 1.00 90.81 88 GLY A N 1
ATOM 672 C CA . GLY A 1 88 ? -1.737 0.030 -10.299 1.00 90.81 88 GLY A CA 1
ATOM 673 C C . GLY A 1 88 ? -0.516 -0.724 -10.845 1.00 90.81 88 GLY A C 1
ATOM 674 O O . GLY A 1 88 ? 0.634 -0.361 -10.597 1.00 90.81 88 GLY A O 1
ATOM 675 N N . VAL A 1 89 ? -0.776 -1.742 -11.671 1.00 92.12 89 VAL A N 1
ATOM 676 C CA . VAL A 1 89 ? 0.237 -2.657 -12.240 1.00 92.12 89 VAL A CA 1
ATOM 677 C C . VAL A 1 89 ? 1.332 -1.980 -13.082 1.00 92.12 89 VAL A C 1
ATOM 679 O O . VAL A 1 89 ? 2.386 -2.559 -13.309 1.00 92.12 89 VAL A O 1
ATOM 682 N N . SER A 1 90 ? 1.115 -0.749 -13.550 1.00 88.62 90 SER A N 1
ATOM 683 C CA . SER A 1 90 ? 2.119 0.015 -14.303 1.00 88.62 90 SER A CA 1
ATOM 684 C C . SER A 1 90 ? 3.165 0.703 -13.416 1.00 88.62 90 SER A C 1
ATOM 686 O O . SER A 1 90 ? 4.253 1.027 -13.903 1.00 88.62 90 SER A O 1
ATOM 688 N N . ASP A 1 91 ? 2.852 0.913 -12.134 1.00 88.00 91 ASP A N 1
ATOM 689 C CA . ASP A 1 91 ? 3.747 1.487 -11.123 1.00 88.00 91 ASP A CA 1
ATOM 690 C C . ASP A 1 91 ? 4.245 0.414 -10.153 1.00 88.00 91 ASP A C 1
ATOM 692 O O . ASP A 1 91 ? 5.448 0.247 -10.001 1.00 88.00 91 ASP A O 1
ATOM 696 N N . THR A 1 92 ? 3.343 -0.375 -9.564 1.00 90.50 92 THR A N 1
ATOM 697 C CA . THR A 1 92 ? 3.646 -1.421 -8.567 1.00 90.50 92 THR A CA 1
ATOM 698 C C . THR A 1 92 ? 4.272 -0.929 -7.253 1.00 90.50 92 THR A C 1
ATOM 700 O O . THR A 1 92 ? 4.731 -1.748 -6.458 1.00 90.50 92 THR A O 1
ATOM 703 N N . SER A 1 93 ? 4.289 0.380 -6.976 1.00 88.44 93 SER A N 1
ATOM 704 C CA . SER A 1 93 ? 4.692 0.882 -5.660 1.00 88.44 93 SER A CA 1
ATOM 705 C C . SER A 1 93 ? 3.656 0.580 -4.566 1.00 88.44 93 SER A C 1
ATOM 707 O O . SER A 1 93 ? 2.444 0.498 -4.794 1.00 88.44 93 SER A O 1
ATOM 709 N N . ILE A 1 94 ? 4.166 0.439 -3.340 1.00 90.25 94 ILE A N 1
ATOM 710 C CA . ILE A 1 94 ? 3.396 0.240 -2.107 1.00 90.25 94 ILE A CA 1
ATOM 711 C C . ILE A 1 94 ? 3.776 1.347 -1.141 1.00 90.25 94 ILE A C 1
ATOM 713 O O . ILE A 1 94 ? 4.964 1.569 -0.886 1.00 90.25 94 ILE A O 1
ATOM 717 N N . HIS A 1 95 ? 2.784 2.034 -0.589 1.00 90.62 95 HIS A N 1
ATOM 718 C CA . HIS A 1 95 ? 3.005 3.025 0.455 1.00 90.62 95 HIS A CA 1
ATOM 719 C C . HIS A 1 95 ? 2.359 2.520 1.740 1.00 90.62 95 HIS A C 1
ATOM 721 O O . HIS A 1 95 ? 1.230 2.037 1.714 1.00 90.62 95 HIS A O 1
ATOM 727 N N . ALA A 1 96 ? 3.087 2.611 2.853 1.00 91.56 96 ALA A N 1
ATOM 728 C CA . ALA A 1 96 ? 2.642 2.102 4.143 1.00 91.56 96 ALA A CA 1
ATOM 729 C C . ALA A 1 96 ? 3.113 2.994 5.301 1.00 91.56 96 ALA A C 1
ATOM 731 O O . ALA A 1 96 ? 4.303 3.303 5.416 1.00 91.56 96 ALA A O 1
ATOM 732 N N . CYS A 1 97 ? 2.190 3.340 6.196 1.00 92.12 97 CYS A N 1
ATOM 733 C CA . CYS A 1 97 ? 2.471 3.938 7.495 1.00 92.12 97 CYS A CA 1
ATOM 734 C C . CYS A 1 97 ? 2.809 2.828 8.494 1.00 92.12 97 CYS A C 1
ATOM 736 O O . CYS A 1 97 ? 1.941 2.077 8.939 1.00 92.12 97 CYS A O 1
ATOM 738 N N . LEU A 1 98 ? 4.088 2.717 8.854 1.00 88.81 98 LEU A N 1
ATOM 739 C CA . LEU A 1 98 ? 4.589 1.688 9.763 1.00 88.81 98 LEU A CA 1
ATOM 740 C C . LEU A 1 98 ? 5.231 2.313 11.003 1.00 88.81 98 LEU A C 1
ATOM 742 O O . LEU A 1 98 ? 5.828 3.388 10.904 1.00 88.81 98 LEU A O 1
ATOM 746 N N . PRO A 1 99 ? 5.221 1.617 12.157 1.00 89.75 99 PRO A N 1
ATOM 747 C CA . PRO A 1 99 ? 6.060 2.000 13.284 1.00 89.75 99 PRO A CA 1
ATOM 748 C C . PRO A 1 99 ? 7.515 2.166 12.834 1.00 89.75 99 PRO A C 1
ATOM 750 O O . PRO A 1 99 ? 8.036 1.313 12.112 1.00 89.75 99 PRO A O 1
ATOM 753 N N . ALA A 1 100 ? 8.189 3.225 13.290 1.00 86.31 100 ALA A N 1
ATOM 754 C CA . ALA A 1 100 ? 9.526 3.601 12.813 1.00 86.31 100 ALA A CA 1
ATOM 755 C C . ALA A 1 100 ? 10.526 2.431 12.814 1.00 86.31 100 ALA A C 1
ATOM 757 O O . ALA A 1 100 ? 11.260 2.235 11.847 1.00 86.31 100 ALA A O 1
ATOM 758 N N . ARG A 1 101 ? 10.491 1.595 13.861 1.00 87.44 101 ARG A N 1
ATOM 759 C CA . ARG A 1 101 ? 11.313 0.383 13.954 1.00 87.44 101 ARG A CA 1
ATOM 760 C C . ARG A 1 101 ? 11.052 -0.597 12.801 1.00 87.44 101 ARG A C 1
ATOM 762 O O . ARG A 1 101 ? 12.000 -1.057 12.177 1.00 87.44 101 ARG A O 1
ATOM 769 N N . ARG A 1 102 ? 9.785 -0.890 12.489 1.00 84.50 102 ARG A N 1
ATOM 770 C CA . ARG A 1 102 ? 9.409 -1.781 11.376 1.00 84.50 102 ARG A CA 1
ATOM 771 C C . ARG A 1 102 ? 9.786 -1.183 10.025 1.00 84.50 102 ARG A C 1
ATOM 773 O O . ARG A 1 102 ? 10.291 -1.892 9.162 1.00 84.50 102 ARG A O 1
ATOM 780 N N . GLY A 1 103 ? 9.601 0.127 9.865 1.00 84.81 103 GLY A N 1
ATOM 781 C CA . GLY A 1 103 ? 10.040 0.840 8.668 1.00 84.81 103 GLY A CA 1
ATOM 782 C C . GLY A 1 103 ? 11.553 0.735 8.446 1.00 84.81 103 GLY A C 1
ATOM 783 O O . GLY A 1 103 ? 11.992 0.536 7.315 1.00 84.81 103 GLY A O 1
ATOM 784 N N . ALA A 1 104 ? 12.355 0.819 9.511 1.00 83.25 104 ALA A N 1
ATOM 785 C CA . ALA A 1 104 ? 13.802 0.629 9.432 1.00 83.25 104 ALA A CA 1
ATOM 786 C C . ALA A 1 104 ? 14.182 -0.814 9.047 1.00 83.25 104 ALA A C 1
ATOM 788 O O . ALA A 1 104 ? 15.015 -1.001 8.164 1.00 83.25 104 ALA A O 1
ATOM 789 N N . GLU A 1 105 ? 13.534 -1.821 9.643 1.00 81.94 105 GLU A N 1
ATOM 790 C CA . GLU A 1 105 ? 13.755 -3.244 9.324 1.00 81.94 105 GLU A CA 1
ATOM 7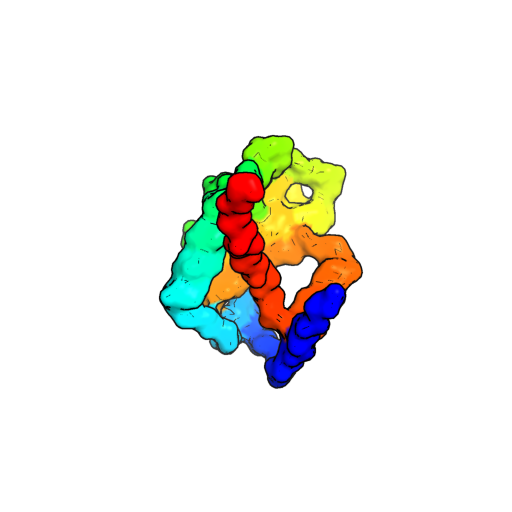91 C C . GLU A 1 105 ? 13.470 -3.553 7.838 1.00 81.94 105 GLU A C 1
ATOM 793 O O . GLU A 1 105 ? 14.278 -4.199 7.163 1.00 81.94 105 GLU A O 1
ATOM 798 N N . LEU A 1 106 ? 12.358 -3.045 7.293 1.00 78.06 106 LEU A N 1
ATOM 799 C CA . LEU A 1 106 ? 11.984 -3.262 5.887 1.00 78.06 106 LEU A CA 1
ATOM 800 C C . LEU A 1 106 ? 12.898 -2.533 4.900 1.00 78.06 106 LEU A C 1
ATOM 802 O O . LEU A 1 106 ? 13.204 -3.070 3.837 1.00 78.06 106 LEU A O 1
ATOM 806 N N . ARG A 1 107 ? 13.382 -1.335 5.250 1.00 74.12 107 ARG A N 1
ATOM 807 C CA . ARG A 1 107 ? 14.334 -0.588 4.409 1.00 74.12 107 ARG A CA 1
ATOM 808 C C . ARG A 1 107 ? 15.640 -1.344 4.190 1.00 74.12 107 ARG A C 1
ATOM 810 O O . ARG A 1 107 ? 16.232 -1.212 3.125 1.00 74.12 107 ARG A O 1
ATOM 817 N N . VAL A 1 108 ? 16.084 -2.102 5.192 1.00 69.00 108 VAL A N 1
ATOM 818 C CA . VAL A 1 108 ? 17.326 -2.880 5.123 1.00 69.00 108 VAL A CA 1
ATOM 819 C C . VAL A 1 108 ? 17.114 -4.210 4.398 1.00 69.00 108 VAL A C 1
ATOM 821 O O . VAL A 1 108 ? 17.986 -4.622 3.643 1.00 69.00 108 VAL A O 1
ATOM 824 N N . SER A 1 109 ? 15.967 -4.868 4.590 1.00 61.22 109 SER A N 1
ATOM 825 C CA . SER A 1 109 ? 15.721 -6.236 4.100 1.00 61.22 109 SER A CA 1
ATOM 826 C C . SER A 1 109 ? 15.040 -6.339 2.728 1.00 61.22 109 SER A C 1
ATOM 828 O O . SER A 1 109 ? 15.151 -7.367 2.072 1.00 61.22 109 SER A O 1
ATOM 830 N N . GLY A 1 110 ? 14.341 -5.298 2.263 1.00 57.78 110 GLY A N 1
ATOM 831 C CA . GLY A 1 110 ? 13.823 -5.206 0.890 1.00 57.78 110 GLY A CA 1
ATOM 832 C C . GLY A 1 110 ? 12.792 -6.251 0.432 1.00 57.78 110 GLY A C 1
ATOM 833 O O . GLY A 1 110 ? 12.523 -6.293 -0.763 1.00 57.78 110 GLY A O 1
ATOM 834 N N . SER A 1 111 ? 12.202 -7.074 1.309 1.00 44.34 111 SER A N 1
ATOM 835 C CA . SER A 1 111 ? 11.309 -8.177 0.904 1.00 44.34 111 SER A CA 1
ATOM 836 C C . SER A 1 111 ? 9.895 -8.075 1.506 1.00 44.34 111 SER A C 1
ATOM 838 O O . SER A 1 111 ? 9.777 -7.734 2.689 1.00 44.34 111 SER A O 1
ATOM 840 N N . PRO A 1 112 ? 8.817 -8.397 0.751 1.00 40.53 112 PRO A N 1
ATOM 841 C CA . PRO A 1 112 ? 7.513 -8.691 1.330 1.00 40.53 112 PRO A CA 1
ATOM 842 C C . PRO A 1 112 ? 7.616 -10.031 2.067 1.00 40.53 112 PRO A C 1
ATOM 844 O O . PRO A 1 112 ? 7.944 -11.061 1.483 1.00 40.53 112 PRO A O 1
ATOM 847 N N . VAL A 1 113 ? 7.376 -10.025 3.375 1.00 33.47 113 VAL A N 1
ATOM 848 C CA . VAL A 1 113 ? 7.333 -11.259 4.165 1.00 33.47 113 VAL A CA 1
ATOM 849 C C . VAL A 1 113 ? 6.121 -12.075 3.706 1.00 33.47 113 VAL A C 1
ATOM 851 O O . VAL A 1 113 ? 4.999 -11.770 4.095 1.00 33.47 113 VAL A O 1
ATOM 854 N N . VAL A 1 114 ? 6.346 -13.097 2.878 1.00 32.66 114 VAL A N 1
ATOM 855 C CA . VAL A 1 114 ? 5.377 -14.167 2.603 1.00 32.66 114 VAL A CA 1
ATOM 856 C C . VAL A 1 114 ? 5.739 -15.337 3.510 1.00 32.66 114 VAL A C 1
ATOM 858 O O . VAL A 1 114 ? 6.836 -15.888 3.422 1.00 32.66 114 VAL A O 1
ATOM 861 N N . THR A 1 115 ? 4.844 -15.686 4.427 1.00 33.06 115 THR A N 1
ATOM 862 C CA . THR A 1 115 ? 4.917 -16.929 5.201 1.00 33.06 115 THR A CA 1
ATOM 863 C C . THR A 1 115 ? 4.024 -17.964 4.531 1.00 33.06 115 THR A C 1
ATOM 865 O O . THR A 1 115 ? 2.808 -17.808 4.554 1.00 33.06 115 THR A O 1
ATOM 868 N N . GLU A 1 116 ? 4.619 -19.010 3.959 1.00 28.62 116 GLU A N 1
ATOM 869 C CA . GLU A 1 116 ? 3.900 -20.230 3.568 1.00 28.62 116 GLU A CA 1
ATOM 870 C C . GLU A 1 116 ? 3.223 -20.863 4.804 1.00 28.62 116 GLU A C 1
ATOM 872 O O . GLU A 1 116 ? 3.803 -20.825 5.899 1.00 28.62 116 GLU A O 1
ATOM 877 N N . PRO A 1 117 ? 2.021 -21.454 4.676 1.00 34.50 117 PRO A N 1
ATOM 878 C CA . PRO A 1 117 ? 1.367 -22.129 5.789 1.00 34.50 117 PRO A CA 1
ATOM 879 C C . PRO A 1 117 ? 2.110 -23.425 6.155 1.00 34.50 117 PRO A C 1
ATOM 881 O O . PRO A 1 117 ? 2.394 -24.266 5.301 1.00 34.50 117 PRO A O 1
ATOM 884 N N . ASP A 1 118 ? 2.406 -23.590 7.450 1.00 34.81 118 ASP A N 1
ATOM 885 C CA . ASP A 1 118 ? 2.982 -24.808 8.035 1.00 34.81 118 ASP A CA 1
ATOM 886 C C . ASP A 1 118 ? 2.087 -26.006 7.682 1.00 34.81 118 ASP A C 1
ATOM 888 O O . ASP A 1 118 ? 0.989 -26.171 8.220 1.00 34.81 118 ASP A O 1
ATOM 892 N N . SER A 1 119 ? 2.542 -26.832 6.740 1.00 43.31 119 SER A N 1
ATOM 893 C CA . SER A 1 119 ? 1.893 -28.091 6.383 1.00 43.31 119 SER A CA 1
ATOM 894 C C . SER A 1 119 ? 2.146 -29.111 7.490 1.00 43.31 119 SER A C 1
ATOM 896 O O . SER A 1 119 ? 2.958 -30.025 7.345 1.00 43.31 119 SER A O 1
ATOM 898 N N . ARG A 1 120 ? 1.444 -28.973 8.617 1.00 38.28 120 ARG A N 1
ATOM 899 C CA . ARG A 1 120 ? 1.289 -30.081 9.562 1.00 38.28 120 ARG A CA 1
ATOM 900 C C . ARG A 1 120 ? 0.145 -30.964 9.095 1.00 38.28 120 ARG A C 1
ATOM 902 O O . ARG A 1 120 ? -1.024 -30.631 9.268 1.00 38.28 120 ARG A O 1
ATOM 909 N N . SER A 1 121 ? 0.497 -32.112 8.528 1.00 38.25 121 SER A N 1
ATOM 910 C CA . SER A 1 121 ? -0.419 -33.245 8.399 1.00 38.25 121 SER A CA 1
ATOM 911 C C . SER A 1 121 ? -1.004 -33.615 9.773 1.00 38.25 121 SER A C 1
ATOM 913 O O . SER A 1 121 ? -0.273 -33.565 10.769 1.00 38.25 121 SER A O 1
ATOM 915 N N . PRO A 1 122 ? -2.284 -34.022 9.860 1.00 52.56 122 PRO A N 1
ATOM 916 C CA . PRO A 1 122 ? -2.846 -34.542 11.096 1.00 52.56 122 PRO A CA 1
ATOM 917 C C . PRO A 1 122 ? -2.278 -35.946 11.329 1.00 52.56 122 PRO A C 1
ATOM 919 O O . PRO A 1 122 ? -2.366 -36.814 10.460 1.00 52.56 122 PRO A O 1
ATOM 922 N N . GLY A 1 123 ? -1.646 -36.158 12.481 1.00 53.41 123 GLY A N 1
ATOM 923 C CA . GLY A 1 123 ? -1.289 -37.503 12.929 1.00 53.41 123 GLY A CA 1
ATOM 924 C C . GLY A 1 123 ? -2.529 -38.264 13.414 1.00 53.41 123 GLY A C 1
ATOM 925 O O . GLY A 1 123 ? -3.502 -37.620 13.818 1.00 53.41 123 GLY A O 1
ATOM 926 N N . PRO A 1 124 ? -2.521 -39.606 13.392 1.00 54.19 124 PRO A N 1
ATOM 927 C CA . PRO A 1 124 ? -3.255 -40.378 14.384 1.00 54.19 124 PRO A CA 1
ATOM 928 C C . PRO A 1 124 ? -2.573 -40.303 15.760 1.00 54.19 124 PRO A C 1
ATOM 930 O O . PRO A 1 124 ? -1.322 -40.214 15.808 1.00 54.19 124 PRO A O 1
#

pLDDT: mean 80.65, std 18.24, range [28.62, 97.31]